Protein AF-A0A6A3Z1R9-F1 (afdb_monomer_lite)

Radius of gyration: 16.35 Å; chains: 1; bounding box: 48×30×48 Å

Organism: NCBI:txid53985

Foldseek 3Di:
DDDPPPDQWDKDWFFPAPDDPVGHTDIDIDIQGADEDDALVSLVVRVVSLVVVCVSVVHDQLRSLVVNLVRYDYDCNVVSVVVSVCCNVVVDGNVVSSVVVSVVRDDPVRVPVVVVPD

Structure (mmCIF, N/CA/C/O backbone):
data_AF-A0A6A3Z1R9-F1
#
_entry.id   AF-A0A6A3Z1R9-F1
#
loop_
_atom_site.group_PDB
_atom_site.id
_atom_site.type_symbol
_atom_site.label_atom_id
_atom_site.label_alt_id
_atom_site.label_comp_id
_atom_site.label_asym_id
_atom_site.label_entity_id
_atom_site.label_seq_id
_atom_site.pdbx_PDB_ins_code
_atom_site.Cartn_x
_atom_site.Cartn_y
_atom_site.Cartn_z
_atom_site.occupancy
_atom_site.B_iso_or_equiv
_atom_site.auth_seq_id
_atom_site.auth_comp_id
_atom_site.auth_asym_id
_atom_site.auth_atom_id
_atom_site.pdbx_PDB_model_num
ATOM 1 N N . MET A 1 1 ? 27.929 8.718 7.299 1.00 35.53 1 MET A N 1
ATOM 2 C CA . MET A 1 1 ? 27.042 8.608 8.477 1.00 35.53 1 MET A CA 1
ATOM 3 C C . MET A 1 1 ? 25.926 7.635 8.131 1.00 35.53 1 MET A C 1
ATOM 5 O O . MET A 1 1 ? 24.964 8.034 7.490 1.00 35.53 1 MET A O 1
ATOM 9 N N . GLY A 1 2 ? 26.104 6.349 8.444 1.00 42.56 2 GLY A N 1
ATOM 10 C CA . GLY A 1 2 ? 25.074 5.337 8.211 1.00 42.56 2 GLY A CA 1
ATOM 11 C C . GLY A 1 2 ? 23.946 5.544 9.209 1.00 42.56 2 GLY A C 1
ATOM 12 O O . GLY A 1 2 ? 24.155 5.367 10.409 1.00 42.56 2 GLY A O 1
ATOM 13 N N . ARG A 1 3 ? 22.775 5.977 8.735 1.00 44.38 3 ARG A N 1
ATOM 14 C CA . ARG A 1 3 ? 21.576 5.935 9.570 1.00 44.38 3 ARG A CA 1
ATOM 15 C C . ARG A 1 3 ? 21.317 4.463 9.875 1.00 44.38 3 ARG A C 1
ATOM 17 O O . ARG A 1 3 ? 21.217 3.651 8.961 1.00 44.38 3 ARG A O 1
ATOM 24 N N . LYS A 1 4 ? 21.272 4.118 11.160 1.00 39.91 4 LYS A N 1
ATOM 25 C CA . LYS A 1 4 ? 20.797 2.813 11.608 1.00 39.91 4 LYS A CA 1
ATOM 26 C C . LYS A 1 4 ? 19.349 2.668 11.133 1.00 39.91 4 LYS A C 1
ATOM 28 O O . LYS A 1 4 ? 18.485 3.430 11.557 1.00 39.91 4 LYS A O 1
ATOM 33 N N . HIS A 1 5 ? 19.127 1.736 10.213 1.00 49.00 5 HIS A N 1
ATOM 34 C CA . HIS A 1 5 ? 17.815 1.309 9.730 1.00 49.00 5 HIS A CA 1
ATOM 35 C C . HIS A 1 5 ? 17.098 0.514 10.830 1.00 49.00 5 HIS A C 1
ATOM 37 O O . HIS A 1 5 ? 17.001 -0.708 10.768 1.00 49.00 5 HIS A O 1
ATOM 43 N N . GLU A 1 6 ? 16.685 1.189 11.904 1.00 48.38 6 GLU A N 1
ATOM 44 C CA . GLU A 1 6 ? 16.053 0.533 13.057 1.00 48.38 6 GLU A CA 1
ATOM 45 C C . GLU A 1 6 ? 14.518 0.484 12.997 1.00 48.38 6 GLU A C 1
ATOM 47 O O . GLU A 1 6 ? 13.917 -0.158 13.848 1.00 48.38 6 GLU A O 1
ATOM 52 N N . ASP A 1 7 ? 13.862 1.015 11.958 1.00 54.97 7 ASP A N 1
ATOM 53 C CA . ASP A 1 7 ? 12.428 0.753 11.742 1.00 54.97 7 ASP A CA 1
ATOM 54 C C . ASP A 1 7 ? 12.030 0.813 10.255 1.00 54.97 7 ASP A C 1
ATOM 56 O O . ASP A 1 7 ? 11.374 1.740 9.791 1.00 54.97 7 ASP A O 1
ATOM 60 N N . ASP A 1 8 ? 12.374 -0.229 9.492 1.00 73.06 8 ASP A N 1
ATOM 61 C CA . ASP A 1 8 ? 11.958 -0.398 8.082 1.00 73.06 8 ASP A CA 1
ATOM 62 C C . ASP A 1 8 ? 10.514 -0.886 7.958 1.00 73.06 8 ASP A C 1
ATOM 64 O O . ASP A 1 8 ? 10.206 -1.855 7.257 1.00 73.06 8 ASP A O 1
ATOM 68 N N . SER A 1 9 ? 9.623 -0.315 8.762 1.00 69.44 9 SER A N 1
ATOM 69 C CA . SER A 1 9 ? 8.281 -0.850 8.930 1.00 69.44 9 SER A CA 1
ATOM 70 C C . SER A 1 9 ? 7.357 0.085 9.685 1.00 69.44 9 SER A C 1
ATOM 72 O O . SER A 1 9 ? 7.661 0.527 10.789 1.00 69.44 9 SER A O 1
ATOM 74 N N . VAL A 1 10 ? 6.164 0.281 9.139 1.00 77.75 10 VAL A N 1
ATOM 75 C CA . VAL A 1 10 ? 5.107 1.084 9.750 1.00 77.75 10 VAL A CA 1
ATOM 76 C C . VAL A 1 10 ? 4.164 0.168 10.527 1.00 77.75 10 VAL A C 1
ATOM 78 O O . VAL A 1 10 ? 3.739 -0.887 10.046 1.00 77.75 10 VAL A O 1
ATOM 81 N N . THR A 1 11 ? 3.839 0.559 11.760 1.00 81.88 11 THR A N 1
ATOM 82 C CA . THR A 1 11 ? 2.873 -0.157 12.603 1.00 81.88 11 THR A CA 1
ATOM 83 C C . THR A 1 11 ? 1.513 0.524 12.542 1.00 81.88 11 THR A C 1
ATOM 85 O O . THR A 1 11 ? 1.359 1.669 12.953 1.00 81.88 11 THR A O 1
ATOM 88 N N . TYR A 1 12 ? 0.507 -0.214 12.089 1.00 79.69 12 TYR A N 1
ATOM 89 C CA . TYR A 1 12 ? -0.875 0.230 11.998 1.00 79.69 12 TYR A CA 1
ATOM 90 C C . TYR A 1 12 ? -1.716 -0.365 13.119 1.00 79.69 12 TYR A C 1
ATOM 92 O O . TYR A 1 12 ? -1.782 -1.582 13.288 1.00 79.69 12 TYR A O 1
ATOM 100 N N . THR A 1 13 ? -2.429 0.486 13.846 1.00 83.25 13 THR A N 1
ATOM 101 C CA . THR A 1 13 ? -3.422 0.057 14.837 1.00 83.25 13 THR A CA 1
ATOM 102 C C . THR A 1 13 ? -4.753 -0.197 14.141 1.00 83.25 13 THR A C 1
ATOM 104 O O . THR A 1 13 ? -5.341 0.733 13.603 1.00 83.25 13 THR A O 1
ATOM 107 N N . LEU A 1 14 ? -5.242 -1.429 14.119 1.00 82.06 14 LEU A N 1
ATOM 108 C CA . LEU A 1 14 ? -6.542 -1.834 13.589 1.00 82.06 14 LEU A CA 1
ATOM 109 C C . LEU A 1 14 ? -7.552 -1.899 14.730 1.00 82.06 14 LEU A C 1
ATOM 111 O O . LEU A 1 14 ? -7.278 -2.544 15.732 1.00 82.06 14 LEU A O 1
ATOM 115 N N . VAL A 1 15 ? -8.718 -1.279 14.569 1.00 77.56 15 VAL A N 1
ATOM 116 C CA . VAL A 1 15 ? -9.841 -1.504 15.488 1.00 77.56 15 VAL A CA 1
ATOM 117 C C . VAL A 1 15 ? -10.446 -2.861 15.142 1.00 77.56 15 VAL A C 1
ATOM 119 O O . VAL A 1 15 ? -10.846 -3.074 13.998 1.00 77.56 15 VAL A O 1
ATOM 122 N N . THR A 1 16 ? -10.445 -3.789 16.095 1.00 77.19 16 THR A N 1
ATOM 123 C CA . THR A 1 16 ? -11.072 -5.113 15.954 1.00 77.19 16 THR A CA 1
ATOM 124 C C . THR A 1 16 ? -12.506 -5.092 16.451 1.00 77.19 16 THR A C 1
ATOM 126 O O . THR A 1 16 ? -13.375 -5.660 15.797 1.00 77.19 16 THR A O 1
ATOM 129 N N . THR A 1 17 ? -12.749 -4.359 17.537 1.00 79.00 17 THR A N 1
ATOM 130 C CA . THR A 1 17 ? -14.076 -4.166 18.123 1.00 79.00 17 THR A CA 1
ATOM 131 C C . THR A 1 17 ? -14.256 -2.673 18.386 1.00 79.00 17 THR A C 1
ATOM 133 O O . THR A 1 17 ? -13.413 -2.081 19.066 1.00 79.00 17 THR A O 1
ATOM 136 N N . PRO A 1 18 ? -15.287 -2.019 17.823 1.00 78.56 18 PRO A N 1
ATOM 137 C CA . PRO A 1 18 ? -15.522 -0.604 18.079 1.00 78.56 18 PRO A CA 1
ATOM 138 C C . PRO A 1 18 ? -15.848 -0.376 19.557 1.00 78.56 18 PRO A C 1
ATOM 140 O O . PRO A 1 18 ? -16.405 -1.249 20.221 1.00 78.56 18 PRO A O 1
ATOM 143 N N . ALA A 1 19 ? -15.514 0.811 20.063 1.00 83.31 19 ALA A N 1
ATOM 144 C CA . ALA A 1 19 ? -15.937 1.206 21.399 1.00 83.31 19 ALA A CA 1
ATOM 145 C C . ALA A 1 19 ? -17.469 1.234 21.462 1.00 83.31 19 ALA A C 1
ATOM 147 O O . ALA A 1 19 ? -18.130 1.702 20.531 1.00 83.31 19 ALA A O 1
ATOM 148 N N . THR A 1 20 ? -18.016 0.758 22.570 1.00 83.75 20 THR A N 1
ATOM 149 C CA . THR A 1 20 ? -19.428 0.917 22.926 1.00 83.75 20 THR A CA 1
ATOM 150 C C . THR A 1 20 ? -19.526 1.813 24.160 1.00 83.75 20 THR A C 1
ATOM 152 O O . THR A 1 20 ? -18.506 2.174 24.746 1.00 83.75 20 THR A O 1
ATOM 155 N N . ASN A 1 21 ? -20.739 2.191 24.569 1.00 83.25 21 ASN A N 1
ATOM 156 C CA . ASN A 1 21 ? -20.932 3.016 25.770 1.00 83.25 21 ASN A CA 1
ATOM 157 C C . ASN A 1 21 ? -20.357 2.361 27.040 1.00 83.25 21 ASN A C 1
ATOM 159 O O . ASN A 1 21 ? -19.987 3.067 27.973 1.00 83.25 21 ASN A O 1
ATOM 163 N N . ASP A 1 22 ? -20.241 1.031 27.041 1.00 83.75 22 ASP A N 1
ATOM 164 C CA . ASP A 1 22 ? -19.858 0.229 28.201 1.00 83.75 22 ASP A CA 1
ATOM 165 C C . ASP A 1 22 ? -18.451 -0.388 28.088 1.00 83.75 22 ASP A C 1
ATOM 167 O O . ASP A 1 22 ? -17.944 -0.942 29.064 1.00 83.75 22 ASP A O 1
ATOM 171 N N . ALA A 1 23 ? -17.790 -0.297 26.925 1.00 79.75 23 ALA A N 1
ATOM 172 C CA . ALA A 1 23 ? -16.459 -0.872 26.718 1.00 79.75 23 ALA A CA 1
ATOM 173 C C . ALA A 1 23 ? -15.597 -0.065 25.727 1.00 79.75 23 ALA A C 1
ATOM 175 O O . ALA A 1 23 ? -16.087 0.343 24.669 1.00 79.75 23 ALA A O 1
ATOM 176 N N . PRO A 1 24 ? -14.293 0.131 26.014 1.00 82.00 24 PRO A N 1
ATOM 177 C CA . PRO A 1 24 ? -13.375 0.781 25.084 1.00 82.00 24 PRO A CA 1
ATOM 178 C C . PRO A 1 24 ? -13.151 -0.068 23.824 1.00 82.00 24 PRO A C 1
ATOM 180 O O . PRO A 1 24 ? -13.355 -1.279 23.823 1.00 82.00 24 PRO A O 1
ATOM 183 N N . ALA A 1 25 ? -12.693 0.577 22.747 1.00 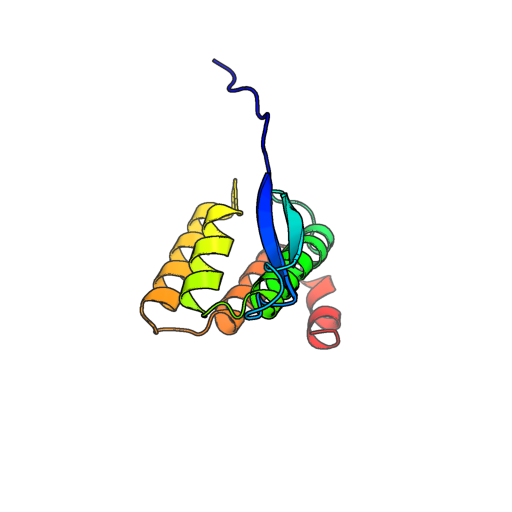83.38 25 ALA A N 1
ATOM 184 C CA . ALA A 1 25 ? -12.387 -0.112 21.498 1.00 83.38 25 ALA A CA 1
ATOM 185 C C . ALA A 1 25 ? -11.235 -1.105 21.685 1.00 83.38 25 ALA A C 1
ATOM 187 O O . ALA A 1 25 ? -10.158 -0.741 22.169 1.00 83.38 25 ALA A O 1
ATOM 188 N N . GLU A 1 26 ? -11.424 -2.333 21.215 1.00 82.38 26 GLU A N 1
ATOM 189 C CA . GLU A 1 26 ? -10.331 -3.289 21.110 1.00 82.38 26 GLU A CA 1
ATOM 190 C C . GLU A 1 26 ? -9.529 -2.999 19.849 1.00 82.38 26 GLU A C 1
ATOM 192 O O . GLU A 1 26 ? -10.077 -2.771 18.762 1.00 82.38 26 GLU A O 1
ATOM 197 N N . THR A 1 27 ? -8.205 -3.003 19.995 1.00 84.81 27 THR A N 1
ATOM 198 C CA . THR A 1 27 ? -7.300 -2.726 18.887 1.00 84.81 27 THR A CA 1
ATOM 199 C C . THR A 1 27 ? -6.196 -3.769 18.776 1.00 84.81 27 THR A C 1
ATOM 201 O O . THR A 1 27 ? -5.611 -4.198 19.766 1.00 84.81 27 THR A O 1
ATOM 204 N N . GLY A 1 28 ? -5.886 -4.163 17.542 1.00 81.75 28 GLY A N 1
ATOM 205 C CA . GLY A 1 28 ? -4.731 -4.983 17.190 1.00 81.75 28 GLY A CA 1
ATOM 206 C C . GLY A 1 28 ? -3.673 -4.155 16.468 1.00 81.75 28 GLY A C 1
ATOM 207 O O . GLY A 1 28 ? -3.993 -3.190 15.780 1.00 81.75 28 GLY A O 1
ATOM 208 N N . LYS A 1 29 ? -2.398 -4.529 16.573 1.00 83.75 29 LYS A N 1
ATOM 209 C CA . LYS A 1 29 ? -1.313 -3.885 15.816 1.00 83.75 29 LYS A CA 1
ATOM 210 C C . LYS A 1 29 ? -0.913 -4.762 14.632 1.00 83.75 29 LYS A C 1
ATOM 212 O O . LYS A 1 29 ? -0.710 -5.961 14.794 1.00 83.75 29 LYS A O 1
ATOM 217 N N . LYS A 1 30 ? -0.769 -4.168 13.447 1.00 82.75 30 LYS A N 1
ATOM 218 C CA . LYS A 1 30 ? -0.223 -4.815 12.249 1.00 82.75 30 LYS A CA 1
ATOM 219 C C . LYS A 1 30 ? 0.997 -4.041 11.773 1.00 82.75 30 LYS A C 1
ATOM 221 O O . LYS A 1 30 ? 0.884 -2.871 11.432 1.00 82.75 30 LYS A O 1
ATOM 226 N N . LYS A 1 31 ? 2.149 -4.701 11.734 1.00 84.62 31 LYS A N 1
ATOM 227 C CA . LYS A 1 31 ? 3.399 -4.131 11.227 1.00 84.62 31 LYS A CA 1
ATOM 228 C C . LYS A 1 31 ? 3.554 -4.510 9.751 1.00 84.62 31 LYS A C 1
ATOM 230 O O . LYS A 1 31 ? 3.439 -5.691 9.425 1.00 84.62 31 LYS A O 1
ATOM 235 N N . ILE A 1 32 ? 3.756 -3.531 8.874 1.00 84.44 32 ILE A N 1
ATOM 236 C CA . ILE A 1 32 ? 4.069 -3.731 7.450 1.00 84.44 32 ILE A CA 1
ATOM 237 C C . ILE A 1 32 ? 5.464 -3.173 7.207 1.00 84.44 32 ILE A C 1
ATOM 239 O O . ILE A 1 32 ? 5.747 -2.049 7.607 1.00 84.44 32 ILE A O 1
ATOM 243 N N . LYS A 1 33 ? 6.342 -3.975 6.600 1.00 86.00 33 LYS A N 1
ATOM 244 C CA . LYS A 1 33 ? 7.697 -3.542 6.240 1.00 86.00 33 LYS A CA 1
ATOM 245 C C . LYS A 1 33 ? 7.677 -2.645 5.011 1.00 86.00 33 LYS A C 1
ATOM 247 O O . LYS A 1 33 ? 6.775 -2.792 4.197 1.00 86.00 33 LYS A O 1
ATOM 252 N N . ASN A 1 34 ? 8.660 -1.769 4.860 1.00 85.25 34 ASN A N 1
ATOM 253 C CA . ASN A 1 34 ? 8.864 -1.064 3.598 1.00 85.25 34 ASN A CA 1
ATOM 254 C C . ASN A 1 34 ? 9.350 -2.063 2.543 1.00 85.25 34 ASN A C 1
ATOM 256 O O . ASN A 1 34 ? 10.080 -3.011 2.851 1.00 85.25 34 ASN A O 1
ATOM 260 N N . PHE A 1 35 ? 8.891 -1.885 1.314 1.00 83.75 35 PHE A N 1
ATOM 261 C CA . PHE A 1 35 ? 9.271 -2.702 0.181 1.00 83.75 35 PHE A CA 1
ATOM 262 C C . PHE A 1 35 ? 10.403 -2.017 -0.578 1.00 83.75 35 PHE A C 1
ATOM 264 O O . PHE A 1 35 ? 10.289 -0.855 -0.954 1.00 83.75 35 PHE A O 1
ATOM 271 N N . ARG A 1 36 ? 11.499 -2.753 -0.780 1.00 80.31 36 ARG A N 1
ATOM 272 C CA . ARG A 1 36 ? 12.781 -2.239 -1.293 1.00 80.31 36 ARG A CA 1
ATOM 273 C C . ARG A 1 36 ? 13.188 -2.825 -2.640 1.00 80.31 36 ARG A C 1
ATOM 275 O O . ARG A 1 36 ? 14.366 -2.847 -2.984 1.00 80.31 36 ARG A O 1
ATOM 282 N N . GLY A 1 37 ? 12.227 -3.391 -3.356 1.00 74.56 37 GLY A N 1
ATOM 283 C CA . GLY A 1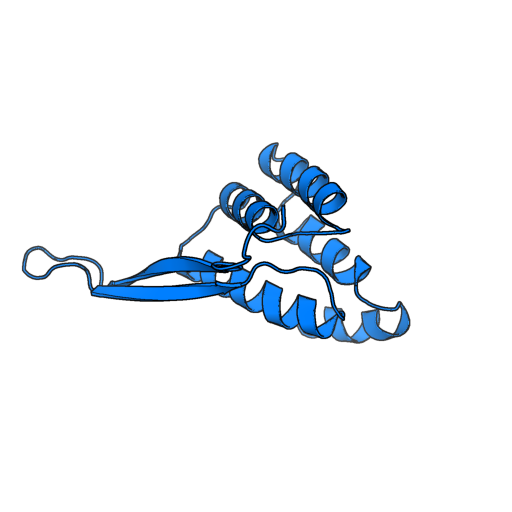 37 ? 12.503 -4.282 -4.471 1.00 74.56 37 GLY A CA 1
ATOM 284 C C . GLY A 1 37 ? 12.708 -5.730 -4.033 1.00 74.56 37 GLY A C 1
ATOM 285 O O . GLY A 1 37 ? 12.664 -6.077 -2.850 1.00 74.56 37 GLY A O 1
ATOM 286 N N . GLY A 1 38 ? 12.861 -6.593 -5.029 1.00 74.12 38 GLY A N 1
ATOM 287 C CA . GLY A 1 38 ? 12.828 -8.041 -4.882 1.00 74.12 38 GLY A CA 1
ATOM 288 C C . GLY A 1 38 ? 12.242 -8.681 -6.135 1.00 74.12 38 GLY A C 1
ATOM 289 O O . GLY A 1 38 ? 12.174 -8.054 -7.193 1.00 74.12 38 GLY A O 1
ATOM 290 N N . SER A 1 39 ? 11.816 -9.933 -6.019 1.00 73.81 39 SER A N 1
ATOM 291 C CA . SER A 1 39 ? 11.135 -10.639 -7.104 1.00 73.81 39 SER A CA 1
ATOM 292 C C . SER A 1 39 ? 9.658 -10.233 -7.220 1.00 73.81 39 SER A C 1
ATOM 294 O O . SER A 1 39 ? 9.064 -9.720 -6.269 1.00 73.81 39 SER A O 1
ATOM 296 N N . ALA A 1 40 ? 9.015 -10.567 -8.346 1.00 71.62 40 ALA A N 1
ATOM 297 C CA . ALA A 1 40 ? 7.555 -10.492 -8.496 1.00 71.62 40 ALA A CA 1
ATOM 298 C C . ALA A 1 40 ? 6.798 -11.148 -7.333 1.00 71.62 40 ALA A C 1
ATOM 300 O O . ALA A 1 40 ? 5.779 -10.639 -6.871 1.00 71.62 40 ALA A O 1
ATOM 301 N N . ARG A 1 41 ? 7.308 -12.276 -6.828 1.00 76.25 41 ARG A N 1
ATOM 302 C CA . ARG A 1 41 ? 6.697 -12.991 -5.706 1.00 76.25 41 ARG A CA 1
ATOM 303 C C . ARG A 1 41 ? 6.750 -12.170 -4.419 1.00 76.25 41 ARG A C 1
ATOM 305 O O . ARG A 1 41 ? 5.770 -12.151 -3.674 1.00 76.25 41 ARG A O 1
ATOM 312 N N . ASP A 1 42 ? 7.866 -11.487 -4.174 1.00 79.69 42 ASP A N 1
ATOM 313 C CA . ASP A 1 42 ? 8.022 -10.605 -3.016 1.00 79.69 42 ASP A CA 1
ATOM 314 C C . ASP A 1 42 ? 7.059 -9.419 -3.113 1.00 79.69 42 ASP A C 1
ATOM 316 O O . ASP A 1 42 ? 6.405 -9.077 -2.126 1.00 79.69 42 ASP A O 1
ATOM 320 N N . TRP A 1 43 ? 6.898 -8.857 -4.317 1.00 80.44 43 TRP A N 1
ATOM 321 C CA . TRP A 1 43 ? 5.905 -7.821 -4.592 1.00 80.44 43 TRP A CA 1
ATOM 322 C C . TRP A 1 43 ? 4.478 -8.301 -4.315 1.00 80.44 43 TRP A C 1
ATOM 324 O O . TRP A 1 43 ? 3.749 -7.661 -3.559 1.00 80.44 43 TRP A O 1
ATOM 334 N N . VAL A 1 44 ? 4.058 -9.435 -4.883 1.00 79.38 44 VAL A N 1
ATOM 335 C CA . VAL A 1 44 ? 2.698 -9.977 -4.700 1.00 79.38 44 VAL A CA 1
ATOM 336 C C . VAL A 1 44 ? 2.410 -10.230 -3.222 1.00 79.38 44 VAL A C 1
ATOM 338 O O . VAL A 1 44 ? 1.364 -9.823 -2.710 1.00 79.38 44 VAL A O 1
ATOM 341 N N . TRP A 1 45 ? 3.356 -10.840 -2.506 1.00 82.38 45 TRP A N 1
ATOM 342 C CA . TRP A 1 45 ? 3.196 -11.099 -1.080 1.00 82.38 45 TRP A CA 1
ATOM 343 C C . TRP A 1 45 ? 3.071 -9.801 -0.277 1.00 82.38 45 TRP A C 1
ATOM 345 O O . TRP A 1 45 ? 2.123 -9.638 0.497 1.00 82.38 45 TRP A O 1
ATOM 355 N N . TRP A 1 46 ? 3.993 -8.859 -0.484 1.00 86.62 46 TRP A N 1
ATOM 356 C CA . TRP A 1 46 ? 4.019 -7.588 0.235 1.00 86.62 46 TRP A CA 1
ATOM 357 C C . TRP A 1 46 ? 2.763 -6.750 -0.036 1.00 86.62 46 TRP A C 1
ATOM 359 O O . TRP A 1 46 ? 2.060 -6.303 0.876 1.00 86.62 46 TRP A O 1
ATOM 369 N N . SER A 1 47 ? 2.430 -6.603 -1.310 1.00 82.38 47 SER A N 1
ATOM 370 C CA . SER A 1 47 ? 1.333 -5.775 -1.787 1.00 82.38 47 SER A CA 1
ATOM 371 C C . SER A 1 47 ? -0.035 -6.357 -1.375 1.00 82.38 47 SER A C 1
ATOM 373 O O . SER A 1 47 ? -0.957 -5.617 -1.010 1.00 82.38 47 SER A O 1
ATOM 375 N N . GLY A 1 48 ? -0.144 -7.686 -1.252 1.00 84.50 48 GLY A N 1
ATOM 376 C CA . GLY A 1 48 ? -1.285 -8.369 -0.637 1.00 84.50 48 GLY A CA 1
ATOM 377 C C . GLY A 1 48 ? -1.486 -8.021 0.848 1.00 84.50 48 GLY A C 1
ATOM 378 O O . GLY A 1 48 ? -2.629 -7.873 1.315 1.00 84.50 48 GLY A O 1
ATOM 379 N N . GLN A 1 49 ? -0.401 -7.813 1.606 1.00 86.19 49 GLN A N 1
ATOM 380 C CA . GLN A 1 49 ? -0.490 -7.360 3.000 1.00 86.19 49 GLN A CA 1
ATOM 381 C C . GLN A 1 49 ? -1.049 -5.938 3.104 1.00 86.19 49 GLN A C 1
ATOM 383 O O . GL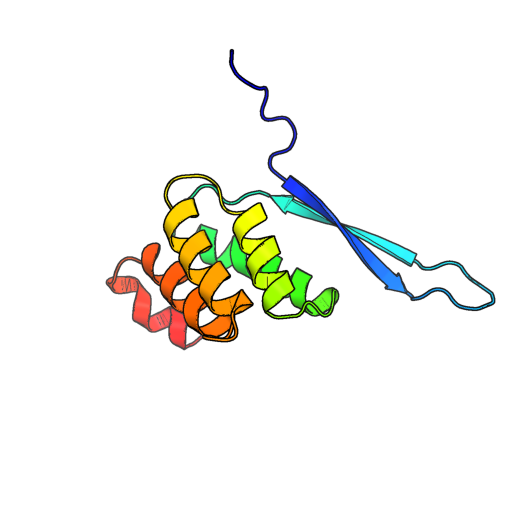N A 1 49 ? -1.873 -5.692 4.003 1.00 86.19 49 GLN A O 1
ATOM 388 N N . LEU A 1 50 ? -0.638 -5.046 2.195 1.00 86.00 50 LEU A N 1
ATOM 389 C CA . LEU A 1 50 ? -1.104 -3.662 2.108 1.00 86.00 50 LEU A CA 1
ATOM 390 C C . LEU A 1 50 ? -2.579 -3.596 1.688 1.00 86.00 50 LEU A C 1
ATOM 392 O O . LEU A 1 50 ? -3.375 -2.976 2.392 1.00 86.00 50 LEU A O 1
ATOM 396 N N . ARG A 1 51 ? -2.994 -4.316 0.634 1.00 84.56 51 ARG A N 1
ATOM 397 C CA . ARG A 1 51 ? -4.411 -4.389 0.201 1.00 84.56 51 ARG A CA 1
ATOM 398 C C . ARG A 1 51 ? -5.321 -4.907 1.312 1.00 84.56 51 ARG A C 1
ATOM 400 O O . ARG A 1 51 ? -6.402 -4.372 1.560 1.00 84.56 51 ARG A O 1
ATOM 407 N N . THR A 1 52 ? -4.871 -5.926 2.045 1.00 85.88 52 THR A N 1
ATOM 408 C CA . THR A 1 52 ? -5.618 -6.452 3.196 1.00 85.88 52 THR A CA 1
ATOM 409 C C . THR A 1 52 ? -5.752 -5.419 4.311 1.00 85.88 52 THR A C 1
ATOM 411 O O . THR A 1 52 ? -6.810 -5.329 4.934 1.00 85.88 52 THR A O 1
ATOM 414 N N . LEU A 1 53 ? -4.702 -4.638 4.574 1.00 86.88 53 LEU A N 1
ATOM 415 C CA . LEU A 1 53 ? -4.755 -3.554 5.551 1.00 86.88 53 LEU A CA 1
ATOM 416 C C . LEU A 1 53 ? -5.716 -2.445 5.099 1.00 86.88 53 LEU A C 1
ATOM 418 O O . LEU A 1 53 ? -6.590 -2.064 5.877 1.00 86.88 53 LEU A O 1
ATOM 422 N N . ALA A 1 54 ? -5.603 -1.997 3.848 1.00 86.25 54 ALA A N 1
ATOM 423 C CA . ALA A 1 54 ? -6.452 -0.969 3.258 1.00 86.25 54 ALA A CA 1
ATOM 424 C C . ALA A 1 54 ? -7.938 -1.327 3.360 1.00 86.25 54 ALA A C 1
ATOM 426 O O . ALA A 1 54 ? -8.745 -0.522 3.819 1.00 86.25 54 ALA A O 1
ATOM 427 N N . ARG A 1 55 ? -8.288 -2.574 3.025 1.00 86.69 55 ARG A N 1
ATOM 428 C CA . ARG A 1 55 ? -9.651 -3.099 3.160 1.00 86.69 55 ARG A CA 1
ATOM 429 C C . ARG A 1 55 ? -10.136 -3.092 4.610 1.00 86.69 55 ARG A C 1
ATOM 431 O O . ARG A 1 55 ? -11.235 -2.621 4.868 1.00 86.69 55 ARG A O 1
ATOM 438 N N . LYS A 1 56 ? -9.323 -3.564 5.563 1.00 83.19 56 LYS A N 1
ATOM 439 C CA . LYS A 1 56 ? -9.689 -3.563 6.996 1.00 83.19 56 LYS A CA 1
ATOM 440 C C . LYS A 1 56 ? -9.855 -2.154 7.568 1.00 83.19 56 LYS A C 1
ATOM 442 O O . LYS A 1 56 ? -10.607 -1.970 8.517 1.00 83.19 56 LYS A O 1
ATOM 447 N N . LYS A 1 57 ? -9.138 -1.176 7.019 1.00 84.00 57 LYS A N 1
ATOM 448 C CA . LYS A 1 57 ? -9.211 0.230 7.422 1.00 84.00 57 LYS A CA 1
ATOM 449 C C . LYS A 1 57 ? -10.262 1.045 6.669 1.00 84.00 57 LYS A C 1
ATOM 451 O O . LYS A 1 57 ? -10.486 2.187 7.055 1.00 84.00 57 LYS A O 1
ATOM 456 N N . GLY A 1 58 ? -10.869 0.489 5.621 1.00 84.06 58 GLY A N 1
ATOM 457 C CA . GLY A 1 58 ? -11.780 1.225 4.746 1.00 84.06 58 GLY A CA 1
ATOM 458 C C . GLY A 1 58 ? -11.096 2.381 4.011 1.00 84.06 58 GLY A C 1
ATOM 459 O O . GLY A 1 58 ? -11.696 3.439 3.867 1.00 84.06 58 GLY A O 1
ATOM 460 N N . TRP A 1 59 ? -9.833 2.216 3.600 1.00 88.38 59 TRP A N 1
ATOM 461 C CA . TRP A 1 59 ? -9.082 3.291 2.949 1.00 88.38 59 TRP A CA 1
ATOM 462 C C . TRP A 1 59 ? -9.673 3.691 1.594 1.00 88.38 59 TRP A C 1
ATOM 464 O O . TRP A 1 59 ? -9.984 2.828 0.767 1.00 88.38 59 TRP A O 1
ATOM 474 N N . SER A 1 60 ? -9.746 5.002 1.351 1.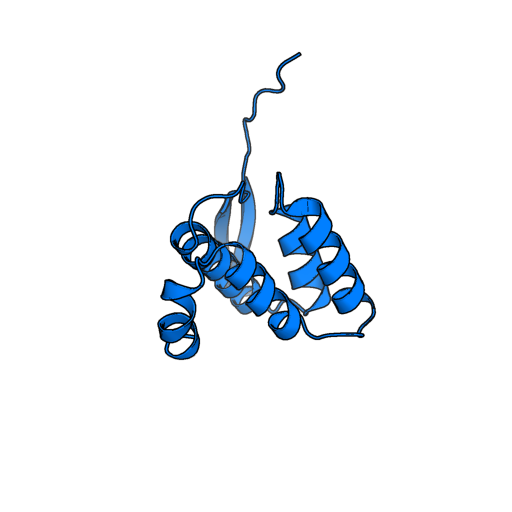00 86.00 60 SER A N 1
ATOM 475 C CA . SER A 1 60 ? -10.009 5.571 0.026 1.00 86.00 60 SER A CA 1
ATOM 476 C C . SER A 1 60 ? -8.841 5.313 -0.930 1.00 86.00 60 SER A C 1
ATOM 478 O O . SER A 1 60 ? -7.738 4.961 -0.509 1.00 86.00 60 SER A O 1
ATOM 480 N N . ASP A 1 61 ? -9.058 5.501 -2.230 1.00 82.19 61 ASP A N 1
ATOM 481 C CA . ASP A 1 61 ? -7.995 5.321 -3.227 1.00 82.19 61 ASP A CA 1
ATOM 482 C C . ASP A 1 61 ? -6.841 6.320 -3.040 1.00 82.19 61 ASP A C 1
ATOM 484 O O . ASP A 1 61 ? -5.680 5.940 -3.174 1.00 82.19 61 ASP A O 1
ATOM 488 N N . GLU A 1 62 ? -7.141 7.549 -2.614 1.00 84.00 62 GLU A N 1
ATOM 489 C CA . GLU A 1 62 ? -6.146 8.546 -2.198 1.00 84.00 62 GLU A CA 1
ATOM 490 C C . GLU A 1 62 ? -5.310 8.044 -1.009 1.00 84.00 62 GLU A C 1
ATOM 492 O O . GLU A 1 62 ? -4.079 8.069 -1.038 1.00 84.00 62 GLU A O 1
ATOM 497 N N . GLN A 1 63 ? -5.963 7.499 0.023 1.00 84.81 63 GLN A N 1
ATOM 498 C CA . GLN A 1 63 ? -5.269 6.942 1.186 1.00 84.81 63 GLN A CA 1
ATOM 499 C C . GLN A 1 63 ? -4.407 5.734 0.809 1.00 84.81 63 GLN A C 1
ATOM 501 O O . GLN A 1 63 ? -3.293 5.605 1.318 1.00 84.81 63 GLN A O 1
ATOM 506 N N . LYS A 1 64 ? -4.881 4.858 -0.084 1.00 86.44 64 LYS A N 1
ATOM 507 C CA . LYS A 1 64 ? -4.082 3.736 -0.600 1.00 86.44 64 LYS A CA 1
ATOM 508 C C . LYS A 1 64 ? -2.854 4.234 -1.356 1.00 86.44 64 LYS A C 1
ATOM 510 O O . LYS A 1 64 ? -1.770 3.716 -1.114 1.00 86.44 64 LYS A O 1
ATOM 515 N N . ALA A 1 65 ? -3.007 5.241 -2.215 1.00 83.44 65 ALA A N 1
ATOM 516 C CA . ALA A 1 65 ? -1.912 5.823 -2.986 1.00 83.44 65 ALA A CA 1
ATOM 517 C C . ALA A 1 65 ? -0.833 6.429 -2.072 1.00 83.44 65 ALA A C 1
ATOM 519 O O . ALA A 1 65 ? 0.341 6.091 -2.207 1.00 83.44 65 ALA A O 1
ATOM 520 N N . HIS A 1 66 ? -1.223 7.232 -1.077 1.00 85.75 66 HIS A N 1
ATOM 521 C CA . HIS A 1 66 ? -0.274 7.798 -0.113 1.00 85.75 66 HIS A CA 1
ATOM 522 C C . HIS A 1 66 ? 0.428 6.735 0.739 1.00 85.75 66 HIS A C 1
ATOM 524 O O . HIS A 1 66 ? 1.633 6.827 0.959 1.00 85.75 66 HIS A O 1
ATOM 530 N N . ASN A 1 67 ? -0.302 5.717 1.210 1.00 85.88 67 ASN A N 1
ATOM 531 C CA . ASN A 1 67 ? 0.307 4.641 1.998 1.00 85.88 67 ASN A CA 1
ATOM 532 C C . ASN A 1 67 ? 1.205 3.735 1.146 1.00 85.88 67 ASN A C 1
ATOM 534 O O . ASN A 1 67 ? 2.164 3.189 1.677 1.00 85.88 67 ASN A O 1
ATOM 538 N N . LEU A 1 68 ? 0.917 3.575 -0.149 1.00 85.06 68 LEU A N 1
ATOM 539 C CA . LEU A 1 68 ? 1.806 2.869 -1.065 1.00 85.06 68 LEU A CA 1
ATOM 540 C C . LEU A 1 68 ? 3.130 3.626 -1.205 1.00 85.06 68 LEU A C 1
ATOM 542 O O . LEU A 1 68 ? 4.166 3.041 -0.925 1.00 85.06 68 LEU A O 1
ATOM 546 N N . VAL A 1 69 ? 3.096 4.924 -1.533 1.00 83.50 69 VAL A N 1
ATOM 547 C CA . VAL A 1 69 ? 4.308 5.763 -1.644 1.00 83.50 69 VAL A CA 1
ATOM 548 C C . VAL A 1 69 ? 5.129 5.732 -0.355 1.00 83.50 69 VAL A C 1
ATOM 550 O O . VAL A 1 69 ? 6.328 5.507 -0.402 1.00 83.50 69 VAL A O 1
ATOM 553 N N . ALA A 1 70 ? 4.484 5.857 0.808 1.00 83.88 70 ALA A N 1
ATOM 554 C CA . ALA A 1 70 ? 5.172 5.844 2.102 1.00 83.88 70 ALA A CA 1
ATOM 555 C C . ALA A 1 70 ? 5.904 4.526 2.422 1.00 83.88 70 ALA A C 1
ATOM 557 O O . ALA A 1 70 ? 6.704 4.478 3.356 1.00 83.88 70 ALA A O 1
ATOM 558 N N . HIS A 1 71 ? 5.592 3.453 1.697 1.00 84.00 71 HIS A N 1
ATOM 559 C CA . HIS A 1 71 ? 6.155 2.134 1.919 1.00 84.00 71 HIS A CA 1
ATOM 560 C C . HIS A 1 71 ? 7.076 1.641 0.803 1.00 84.00 71 HIS A C 1
ATOM 562 O O . HIS A 1 71 ? 7.723 0.610 0.997 1.00 84.00 71 HIS A O 1
ATOM 568 N N . ILE A 1 72 ? 7.118 2.312 -0.344 1.00 83.06 72 ILE A N 1
ATOM 569 C CA . ILE A 1 72 ? 8.039 1.979 -1.428 1.00 83.06 72 ILE A CA 1
ATOM 570 C C . ILE A 1 72 ? 9.328 2.758 -1.208 1.00 83.06 72 ILE A C 1
ATOM 572 O O . ILE A 1 72 ? 9.306 3.970 -1.046 1.00 83.06 72 ILE A O 1
ATOM 576 N N . GLU A 1 73 ? 10.449 2.050 -1.206 1.00 80.06 73 GLU A N 1
ATOM 577 C CA . GLU A 1 73 ? 11.784 2.632 -1.138 1.00 80.06 73 GLU A CA 1
ATOM 578 C C . GLU A 1 73 ? 12.650 2.039 -2.256 1.00 80.06 73 GLU A C 1
ATOM 580 O O . GLU A 1 73 ? 12.519 0.862 -2.600 1.00 80.06 73 GLU A O 1
ATOM 585 N N . GLY A 1 74 ? 13.584 2.828 -2.785 1.00 73.44 74 GLY A N 1
ATOM 586 C CA . GLY A 1 74 ? 14.529 2.372 -3.807 1.00 73.44 74 GLY A CA 1
ATOM 587 C C . GLY A 1 74 ? 14.037 2.632 -5.229 1.00 73.44 74 GLY A C 1
ATOM 588 O O . GLY A 1 74 ? 13.337 3.606 -5.483 1.00 73.44 74 GLY A O 1
ATOM 589 N N . ASP A 1 75 ? 14.427 1.771 -6.167 1.00 67.19 75 ASP A N 1
ATOM 590 C CA . ASP A 1 75 ? 14.424 2.101 -7.600 1.00 67.19 75 ASP A CA 1
ATOM 591 C C . ASP A 1 75 ? 13.044 2.381 -8.218 1.00 67.19 75 ASP A C 1
ATOM 593 O O . ASP A 1 75 ? 12.993 2.951 -9.298 1.00 67.19 75 ASP A O 1
ATOM 597 N N . LEU A 1 76 ? 11.940 2.021 -7.550 1.00 69.19 76 LEU A N 1
ATOM 598 C CA . LEU A 1 76 ? 10.574 2.266 -8.037 1.00 69.19 76 LEU A CA 1
ATOM 599 C C . LEU A 1 76 ? 9.841 3.424 -7.359 1.00 69.19 76 LEU A C 1
ATOM 601 O O . LEU A 1 76 ? 8.659 3.655 -7.627 1.00 69.19 76 LEU A O 1
ATOM 605 N N . GLU A 1 77 ? 10.501 4.137 -6.450 1.00 75.38 77 GLU A N 1
ATOM 606 C CA . GLU A 1 77 ? 9.893 5.255 -5.727 1.00 75.38 77 GLU A CA 1
ATOM 607 C C . GLU A 1 77 ? 9.344 6.304 -6.707 1.00 75.38 77 GLU A C 1
ATOM 609 O O . GLU A 1 77 ? 8.196 6.724 -6.587 1.00 75.38 77 GLU A O 1
ATOM 614 N N . THR A 1 78 ? 10.102 6.628 -7.761 1.00 76.38 78 THR A N 1
ATOM 615 C CA . THR A 1 78 ? 9.713 7.655 -8.741 1.00 76.38 78 THR A CA 1
ATOM 616 C C . THR A 1 78 ? 8.502 7.241 -9.585 1.00 76.38 78 THR A C 1
ATOM 618 O O . THR A 1 78 ? 7.563 8.027 -9.736 1.00 76.38 78 THR A O 1
ATOM 621 N N . GLU A 1 79 ? 8.466 6.021 -10.130 1.00 75.38 79 GLU A N 1
ATOM 622 C CA . GLU A 1 79 ? 7.321 5.547 -10.920 1.00 75.38 79 GLU A CA 1
ATOM 623 C C . GLU A 1 79 ? 6.051 5.435 -10.068 1.00 75.38 79 GLU A C 1
ATOM 625 O O . GLU A 1 79 ? 4.958 5.802 -10.516 1.00 75.38 79 GLU A O 1
ATOM 630 N N . VAL A 1 80 ? 6.188 4.966 -8.824 1.00 76.56 80 VAL A N 1
ATOM 631 C CA . VAL A 1 80 ? 5.064 4.844 -7.890 1.00 76.56 80 VAL A CA 1
ATOM 632 C C . VAL A 1 80 ? 4.540 6.217 -7.472 1.00 76.56 80 VAL A C 1
ATOM 634 O O . VAL A 1 80 ? 3.322 6.402 -7.429 1.00 76.56 80 VAL A O 1
ATOM 637 N N . GLU A 1 81 ? 5.409 7.194 -7.212 1.00 80.69 81 GLU A N 1
ATOM 638 C CA . GLU A 1 81 ? 5.011 8.567 -6.877 1.00 80.69 81 GLU A CA 1
ATOM 639 C C . GLU A 1 81 ? 4.202 9.232 -7.995 1.00 80.69 81 GLU A C 1
ATOM 641 O O . GLU A 1 81 ? 3.161 9.850 -7.734 1.00 80.69 81 GLU A O 1
ATOM 646 N N . VAL A 1 82 ? 4.638 9.082 -9.249 1.00 80.00 82 VAL A N 1
ATOM 647 C CA . VAL A 1 82 ? 3.926 9.632 -10.414 1.00 80.00 82 VAL A CA 1
ATOM 648 C C . VAL A 1 82 ? 2.530 9.015 -10.526 1.00 80.00 82 VAL A C 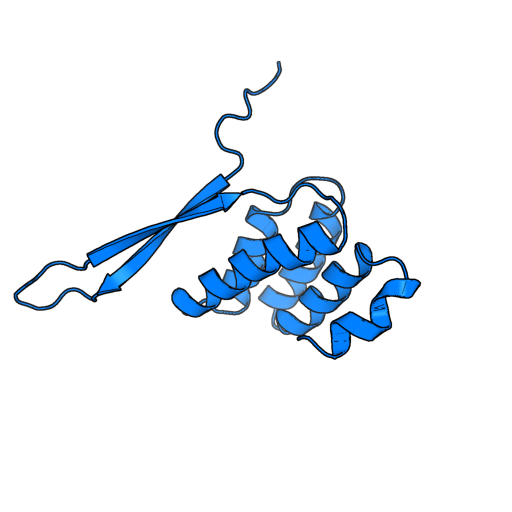1
ATOM 650 O O . VAL A 1 82 ? 1.535 9.736 -10.640 1.00 80.00 82 VAL A O 1
ATOM 653 N N . ALA A 1 83 ? 2.431 7.691 -10.415 1.00 72.56 83 ALA A N 1
ATOM 654 C CA . ALA A 1 83 ? 1.159 6.985 -10.525 1.00 72.56 83 ALA A CA 1
ATOM 655 C C . ALA A 1 83 ? 0.205 7.278 -9.348 1.00 72.56 83 ALA A C 1
ATOM 657 O O . ALA A 1 83 ? -1.010 7.456 -9.535 1.00 72.56 83 ALA A O 1
ATOM 658 N N . ALA A 1 84 ? 0.753 7.401 -8.137 1.00 78.69 84 ALA A N 1
ATOM 659 C CA . ALA A 1 84 ? 0.014 7.820 -6.955 1.00 78.69 84 ALA A CA 1
ATOM 660 C C . ALA A 1 84 ? -0.562 9.229 -7.139 1.00 78.69 84 ALA A C 1
ATOM 662 O O . ALA A 1 84 ? -1.745 9.441 -6.874 1.00 78.69 84 ALA A O 1
ATOM 663 N N . ARG A 1 85 ? 0.219 10.174 -7.676 1.00 80.12 85 ARG A N 1
ATOM 664 C CA . ARG A 1 85 ? -0.242 11.542 -7.949 1.00 80.12 85 ARG A CA 1
ATOM 665 C C . ARG A 1 85 ? -1.425 11.580 -8.915 1.00 80.12 85 ARG A C 1
ATOM 667 O O . ARG A 1 85 ? -2.375 12.326 -8.682 1.00 80.12 85 ARG A O 1
ATOM 674 N N . ASP A 1 86 ? -1.406 10.783 -9.977 1.00 77.19 86 ASP A N 1
ATOM 675 C CA . ASP A 1 86 ? -2.535 10.712 -10.913 1.00 77.19 86 ASP A CA 1
ATOM 676 C C . ASP A 1 86 ? -3.791 10.092 -10.276 1.00 77.19 86 ASP A C 1
ATOM 678 O O . ASP A 1 86 ? -4.909 10.510 -10.589 1.00 77.19 86 ASP A O 1
ATOM 682 N N . THR A 1 87 ? -3.624 9.174 -9.319 1.00 77.69 87 THR A N 1
ATOM 683 C CA . THR A 1 87 ? -4.741 8.622 -8.530 1.00 77.69 87 THR A CA 1
ATOM 684 C C . THR A 1 87 ? -5.345 9.665 -7.596 1.00 77.69 87 THR A C 1
ATOM 686 O O . THR A 1 87 ? -6.562 9.836 -7.564 1.00 77.69 87 THR A O 1
ATOM 689 N N . VAL A 1 88 ? -4.501 10.414 -6.880 1.00 76.88 88 VAL A N 1
ATOM 690 C CA . VAL A 1 88 ? -4.928 11.511 -5.992 1.00 76.88 88 VAL A CA 1
ATOM 691 C C . VAL A 1 88 ? -5.681 12.590 -6.777 1.00 76.88 88 VAL A C 1
ATOM 693 O O . VAL A 1 88 ? -6.701 13.095 -6.322 1.00 76.88 88 VAL A O 1
ATOM 696 N N . ASN A 1 89 ? -5.244 12.892 -8.003 1.00 81.88 89 ASN A N 1
ATOM 697 C CA . ASN A 1 89 ? -5.918 13.848 -8.887 1.00 81.88 89 ASN A CA 1
ATOM 698 C C . ASN A 1 89 ? -7.216 13.308 -9.523 1.00 81.88 89 ASN A C 1
ATOM 700 O O . ASN A 1 89 ? -7.797 13.980 -10.378 1.00 81.88 89 ASN A O 1
ATOM 704 N N . GLY A 1 90 ? -7.652 12.093 -9.172 1.00 72.81 90 GLY A N 1
ATOM 705 C CA . GLY A 1 90 ? -8.862 11.464 -9.706 1.00 72.81 90 GLY A CA 1
ATOM 706 C C . GLY A 1 90 ? -8.772 11.082 -11.186 1.00 72.81 90 GLY A C 1
ATOM 707 O O . GLY A 1 90 ? -9.796 10.802 -11.806 1.00 72.81 90 GLY A O 1
ATOM 708 N N . ARG A 1 91 ? -7.565 11.076 -11.768 1.00 73.69 91 ARG A N 1
ATOM 709 C CA . ARG A 1 91 ? -7.345 10.731 -13.183 1.00 73.69 91 ARG A CA 1
ATOM 710 C C . ARG A 1 91 ? -7.376 9.225 -13.422 1.00 73.69 91 ARG A C 1
ATOM 712 O O . ARG A 1 91 ? -7.668 8.801 -14.534 1.00 73.69 91 ARG A O 1
ATOM 719 N N . GLN A 1 92 ? -7.094 8.433 -12.388 1.00 75.50 92 GLN A N 1
ATOM 720 C CA . GLN A 1 92 ? -7.138 6.973 -12.423 1.00 75.50 92 GLN A CA 1
ATOM 721 C C . GLN A 1 92 ? -7.518 6.392 -11.059 1.00 75.50 92 GLN A C 1
ATOM 723 O O . GLN A 1 92 ? -7.338 7.033 -10.025 1.00 75.50 92 GLN A O 1
ATOM 728 N N . LYS A 1 93 ? -8.050 5.168 -11.046 1.00 77.50 93 LYS A N 1
ATOM 729 C CA . LYS A 1 93 ? -8.283 4.414 -9.803 1.00 77.50 93 LYS A CA 1
ATOM 730 C C . LYS A 1 93 ? -6.998 3.738 -9.340 1.00 77.50 93 LYS A C 1
ATOM 732 O O . LYS A 1 93 ? -6.172 3.354 -10.163 1.00 77.50 93 LYS A O 1
ATOM 737 N N . PHE A 1 94 ? -6.887 3.479 -8.038 1.00 73.94 94 PHE A N 1
ATOM 738 C CA . PHE A 1 94 ? -5.704 2.829 -7.463 1.00 73.94 94 PHE A CA 1
ATOM 739 C C . PHE A 1 94 ? -5.358 1.493 -8.148 1.00 73.94 94 PHE A C 1
ATOM 741 O O . PHE A 1 94 ? -4.223 1.260 -8.550 1.00 73.94 94 PHE A O 1
ATOM 748 N N . GLU A 1 95 ? -6.355 0.635 -8.367 1.00 72.88 95 GLU A N 1
ATOM 749 C CA . GLU A 1 95 ? -6.149 -0.684 -8.985 1.00 72.88 95 GLU A CA 1
ATOM 750 C C . GLU A 1 95 ? -5.675 -0.600 -10.453 1.00 72.88 95 GLU A C 1
ATOM 752 O O . GLU A 1 95 ? -5.013 -1.519 -10.940 1.00 72.88 95 GLU A O 1
ATOM 757 N N . GLN A 1 96 ? -5.966 0.508 -11.153 1.00 69.88 96 GLN A N 1
ATOM 758 C CA . GLN A 1 96 ? -5.589 0.696 -12.560 1.00 69.88 96 GLN A CA 1
ATOM 759 C C . GLN A 1 96 ? -4.082 0.912 -12.742 1.00 69.88 96 GLN A C 1
ATOM 761 O O . GLN A 1 96 ? -3.550 0.506 -13.770 1.00 69.88 96 GLN A O 1
ATOM 766 N N . PHE A 1 97 ? -3.385 1.479 -11.751 1.00 71.06 97 PHE A N 1
ATOM 767 C CA . PHE A 1 97 ? -1.925 1.633 -11.800 1.00 71.06 97 PHE A CA 1
ATOM 768 C C . PHE A 1 97 ? -1.183 0.595 -10.950 1.00 71.06 97 PHE A C 1
ATOM 770 O O . PHE A 1 97 ? -0.046 0.237 -11.243 1.00 71.06 97 PHE A O 1
ATOM 777 N N . PHE A 1 98 ? -1.818 0.078 -9.900 1.00 69.00 98 PHE A N 1
ATOM 778 C CA . PHE A 1 98 ? -1.198 -0.913 -9.027 1.00 69.00 98 PHE A CA 1
ATOM 779 C C . PHE A 1 98 ? -0.872 -2.220 -9.768 1.00 69.00 98 PHE A C 1
ATOM 781 O O . PHE A 1 98 ? 0.170 -2.829 -9.535 1.00 69.00 98 PHE A O 1
ATOM 788 N N . THR A 1 99 ? -1.735 -2.613 -10.709 1.00 68.44 99 THR A N 1
ATOM 789 C CA . THR A 1 99 ? -1.532 -3.784 -11.574 1.00 68.44 99 THR A CA 1
ATOM 790 C C . THR A 1 99 ? -0.266 -3.655 -12.442 1.00 68.44 99 THR A C 1
ATOM 792 O O . THR A 1 99 ? 0.593 -4.533 -12.351 1.00 68.44 99 THR A O 1
ATOM 795 N N . PRO A 1 100 ? -0.063 -2.572 -13.225 1.00 64.12 100 PRO A N 1
ATOM 796 C CA . PRO A 1 100 ? 1.153 -2.413 -14.023 1.00 64.12 100 PRO A CA 1
ATOM 797 C C . PRO A 1 100 ? 2.432 -2.217 -13.198 1.00 64.12 100 PRO A C 1
ATOM 799 O O . PRO A 1 100 ? 3.482 -2.668 -13.641 1.00 64.12 100 PRO A O 1
ATOM 802 N N . VAL A 1 101 ? 2.377 -1.644 -11.987 1.00 65.75 101 VAL A N 1
ATOM 803 C CA . VAL A 1 101 ? 3.551 -1.619 -11.084 1.00 65.75 101 VAL A CA 1
ATOM 804 C C . VAL A 1 101 ? 3.965 -3.037 -10.680 1.00 65.75 101 VAL A C 1
ATOM 806 O O . VAL A 1 101 ? 5.153 -3.341 -10.624 1.00 65.75 101 VAL A O 1
ATOM 809 N N . GLY A 1 102 ? 3.002 -3.940 -10.474 1.00 61.22 102 GLY A N 1
ATOM 810 C CA . GLY A 1 102 ? 3.305 -5.358 -10.283 1.00 61.22 102 GLY A CA 1
ATOM 811 C C . GLY A 1 102 ? 3.963 -5.999 -11.502 1.00 61.22 102 GLY A C 1
ATOM 812 O O . GLY A 1 102 ? 4.871 -6.808 -11.338 1.00 61.22 102 GLY A O 1
ATOM 813 N N . LEU A 1 103 ? 3.573 -5.588 -12.713 1.00 60.53 103 LEU A N 1
ATOM 814 C CA . LEU A 1 103 ? 4.166 -6.074 -13.961 1.00 60.53 103 LEU A CA 1
ATOM 815 C C . LEU A 1 103 ? 5.598 -5.565 -14.195 1.00 60.53 103 LEU A C 1
ATOM 817 O O . LEU A 1 103 ? 6.367 -6.270 -14.837 1.00 60.53 103 LEU A O 1
ATOM 821 N N . LEU A 1 104 ? 6.000 -4.419 -13.628 1.00 61.41 104 LEU A N 1
ATOM 822 C CA . LEU A 1 104 ? 7.403 -3.966 -13.659 1.00 61.41 104 LEU A CA 1
ATOM 823 C C . LEU A 1 104 ? 8.355 -4.936 -12.932 1.00 61.41 104 LEU A C 1
ATOM 825 O O . LEU A 1 104 ? 9.544 -4.967 -13.237 1.00 61.41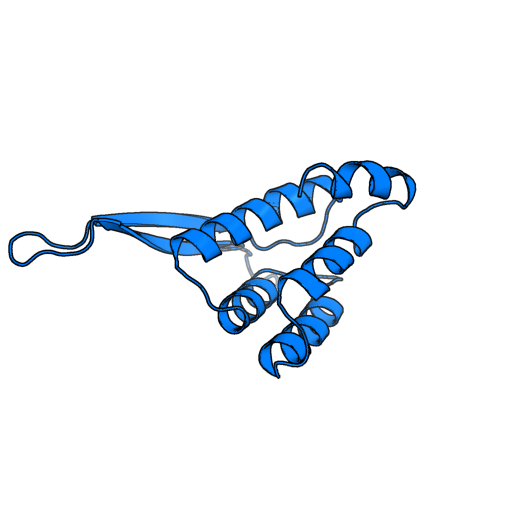 104 LEU A O 1
ATOM 829 N N . TYR A 1 105 ? 7.839 -5.755 -12.006 1.00 56.66 105 TYR A N 1
ATOM 830 C CA . TYR A 1 105 ? 8.600 -6.797 -11.304 1.00 56.66 105 TYR A CA 1
ATOM 831 C C . TYR A 1 105 ? 8.445 -8.203 -11.891 1.00 56.66 105 TYR A C 1
ATOM 833 O O . TYR A 1 105 ? 9.145 -9.120 -11.453 1.00 56.66 105 TYR A O 1
ATOM 841 N N . VAL A 1 106 ? 7.532 -8.397 -12.844 1.00 49.06 106 VAL A N 1
ATOM 842 C CA . VAL A 1 106 ? 7.210 -9.697 -13.440 1.00 49.06 106 VAL A CA 1
ATOM 843 C C . VAL A 1 106 ? 7.993 -9.837 -14.746 1.00 49.06 106 VAL A C 1
ATOM 845 O O . VAL A 1 106 ? 7.750 -9.073 -15.679 1.00 49.06 106 VAL A O 1
ATOM 848 N N . PRO A 1 107 ? 8.929 -10.801 -14.863 1.00 44.81 107 PRO A N 1
ATOM 849 C CA . PRO A 1 107 ? 9.452 -11.188 -16.167 1.00 44.81 107 PRO A CA 1
ATOM 850 C C . PRO A 1 107 ? 8.273 -11.536 -17.088 1.00 44.81 107 PRO A C 1
ATOM 852 O O . PRO A 1 107 ? 7.330 -12.172 -16.614 1.00 44.81 107 PRO A O 1
ATOM 855 N N . PRO A 1 108 ? 8.297 -11.157 -18.377 1.00 48.69 108 PRO A N 1
ATOM 856 C CA . PRO A 1 108 ? 7.154 -11.307 -19.286 1.00 48.69 108 PRO A CA 1
ATOM 857 C C . PRO A 1 108 ? 6.567 -12.732 -19.331 1.00 48.69 108 PRO A C 1
ATOM 859 O O . PRO A 1 108 ? 5.360 -12.881 -19.523 1.00 48.69 108 PRO A O 1
ATOM 862 N N . ASP A 1 109 ? 7.384 -13.751 -19.045 1.00 48.66 109 ASP A N 1
ATOM 863 C CA . ASP A 1 109 ? 7.000 -15.167 -18.952 1.00 48.66 109 ASP A CA 1
ATOM 864 C C . ASP A 1 109 ? 6.063 -15.530 -17.779 1.00 48.66 109 ASP A C 1
ATOM 866 O O . ASP A 1 109 ? 5.509 -16.622 -17.764 1.00 48.66 109 ASP A O 1
ATOM 870 N N . PHE A 1 110 ? 5.865 -14.652 -16.787 1.00 45.38 110 PHE A N 1
ATOM 871 C CA . PHE A 1 110 ? 4.990 -14.896 -15.623 1.00 45.38 110 PHE A CA 1
ATOM 872 C C . PHE A 1 110 ? 3.672 -14.099 -15.665 1.00 45.38 110 PHE A C 1
ATOM 874 O O . PHE A 1 110 ? 2.899 -14.120 -14.705 1.00 45.38 110 PHE A O 1
ATOM 881 N N . SER A 1 111 ? 3.404 -13.377 -16.760 1.00 45.09 111 SER A N 1
ATOM 882 C CA . SER A 1 111 ? 2.226 -12.503 -16.876 1.00 45.09 111 SER A CA 1
ATOM 883 C C . SER A 1 111 ? 0.898 -13.244 -17.116 1.00 45.09 111 SER A C 1
ATOM 885 O O . SER A 1 111 ? -0.161 -12.674 -16.851 1.00 45.09 111 SER A O 1
ATOM 887 N N . GLU A 1 112 ? 0.927 -14.516 -17.539 1.00 43.12 112 GLU A N 1
ATOM 888 C CA . GLU A 1 112 ? -0.296 -15.297 -17.800 1.00 43.12 112 GLU A CA 1
ATOM 889 C C . GLU A 1 112 ? -0.994 -15.806 -16.524 1.00 43.12 112 GLU A C 1
ATOM 891 O O . GLU A 1 112 ? -2.223 -15.846 -16.489 1.00 43.12 112 GLU A O 1
ATOM 896 N N . ASP A 1 113 ? -0.266 -16.104 -15.441 1.00 45.44 113 ASP A N 1
ATOM 897 C CA . ASP A 1 113 ? -0.878 -16.616 -14.198 1.00 45.44 113 ASP A CA 1
ATOM 898 C C . ASP A 1 113 ? -1.449 -15.509 -13.294 1.00 45.44 113 ASP A C 1
ATOM 900 O O . ASP A 1 113 ? -2.436 -15.709 -12.587 1.00 45.44 113 ASP A O 1
ATOM 904 N N . LEU A 1 114 ? -0.894 -14.296 -13.359 1.00 43.72 114 LEU A N 1
ATOM 905 C CA . LEU A 1 114 ? -1.317 -13.178 -12.504 1.00 43.72 114 LEU A CA 1
ATOM 906 C C . LEU A 1 114 ? -2.741 -12.682 -12.803 1.00 43.72 114 LEU A C 1
ATOM 908 O O . LEU A 1 114 ? -3.390 -12.128 -11.919 1.00 43.72 114 LEU A O 1
ATOM 912 N N . THR A 1 115 ? -3.242 -12.902 -14.022 1.00 45.84 115 THR A N 1
ATOM 913 C CA . THR A 1 115 ? -4.617 -12.526 -14.402 1.00 45.84 115 THR A CA 1
ATOM 914 C C . THR A 1 115 ? -5.663 -13.498 -13.839 1.00 45.84 115 THR A C 1
ATOM 916 O O . THR A 1 115 ? -6.819 -13.116 -13.689 1.00 45.84 115 THR A O 1
ATOM 919 N N . ASN A 1 116 ? -5.275 -14.731 -13.489 1.00 40.72 116 ASN A N 1
ATOM 920 C CA . ASN A 1 116 ? -6.199 -15.750 -12.974 1.00 40.72 116 ASN A CA 1
ATOM 921 C C . ASN A 1 116 ? -6.311 -15.782 -11.439 1.00 40.72 116 ASN A C 1
ATOM 923 O O . ASN A 1 116 ? -7.246 -16.395 -10.924 1.00 40.72 116 ASN A O 1
ATOM 927 N N . GLU A 1 117 ? -5.403 -15.131 -10.704 1.00 43.03 117 GLU A N 1
ATOM 928 C CA . GLU A 1 117 ? -5.389 -15.129 -9.227 1.00 43.03 117 GLU A CA 1
ATOM 929 C C . GLU A 1 117 ? -5.696 -13.756 -8.578 1.00 43.03 117 GLU A C 1
ATOM 931 O O . GLU A 1 117 ? -5.607 -13.623 -7.351 1.00 43.03 117 GLU A O 1
ATOM 936 N N . LEU A 1 118 ? -6.070 -12.736 -9.364 1.00 42.91 118 LEU A N 1
ATOM 937 C CA . LEU A 1 118 ? -6.497 -11.401 -8.893 1.00 42.91 118 LEU A CA 1
ATOM 938 C C . LEU A 1 118 ? -8.021 -11.238 -8.847 1.00 42.91 118 LEU A C 1
ATOM 940 O O . LEU A 1 118 ? -8.471 -10.499 -7.935 1.00 42.91 118 LEU A O 1
#

pLDDT: mean 73.21, std 14.22, range [35.53, 88.38]

Secondary structure (DSSP, 8-state):
--------EEEEEEEEE--BTTBPPEEEEEEEEPB----HHHHHHHHHHHHHHHHHHT--HHHHHHHHHTTB-STTHHHHHHHHHHHHTTSS-HHHHHHHHHHHTS-GGGHHHHTT--

Sequence (118 aa):
MGRKHEDDSVTYTLVTTPATNDAPAETGKKKIKNFRGGSARDWVWWSGQLRTLARKKGWSDEQKAHNLVAHIEGDLETEVEVAARDTVNGRQKFEQFFTPVGLLYVPPDFSEDLTNEL